Protein AF-A0A9W8YIU4-F1 (afdb_monomer_lite)

Radius of gyration: 22.03 Å; chains: 1; bounding box: 89×29×35 Å

Foldseek 3Di:
DDDDPDPPPPDDPPDDDDDDDDDCLCQDEDDPVSVVVLVVPADPPQQWDDDVPPHPDTDGDPVSVVSVVVVVVSNVVPDPPPPPVPDPDDDDD

Sequence (93 aa):
MTIQAQSNWLSPPGRITTVFHYQKEFSIRANNETSALWDSMFPRGRGFIRDPDLSPEPTCVAVYHQLHCLDAIRTGTFSPSERITSLPDEPPY

Organism: NCBI:txid1191159

Secondary structure (DSSP, 8-state):
--------TTS------------GGGTSPP-HHHHHHHHHHSPTTTTEEEETTTEEEEEE-HHHHHHHHHHHHHHHHHS--TTSTTSPPPPP-

pLDDT: mean 81.25, std 15.65, range [35.47, 94.38]

Structure (mmCIF, N/CA/C/O backbone):
data_AF-A0A9W8YIU4-F1
#
_entry.id   AF-A0A9W8YIU4-F1
#
loop_
_atom_site.group_PDB
_atom_site.id
_atom_site.type_symbol
_atom_site.label_atom_id
_atom_site.label_alt_id
_atom_site.label_comp_id
_atom_site.label_asym_id
_atom_site.label_entity_id
_atom_site.label_seq_id
_atom_site.pdbx_PDB_ins_code
_atom_site.Cartn_x
_atom_site.Cartn_y
_atom_site.Cartn_z
_atom_site.occupancy
_atom_site.B_iso_or_equiv
_atom_site.auth_seq_id
_atom_site.auth_comp_id
_atom_site.auth_asym_id
_atom_site.auth_atom_id
_atom_site.pdbx_PDB_model_num
ATOM 1 N N . MET A 1 1 ? -37.771 -10.968 -13.795 1.00 35.47 1 MET A N 1
ATOM 2 C CA . MET A 1 1 ? -37.353 -10.083 -12.687 1.00 35.47 1 MET A CA 1
ATOM 3 C C . MET A 1 1 ? -36.163 -10.745 -12.019 1.00 35.47 1 MET A C 1
ATOM 5 O O . MET A 1 1 ? -36.338 -11.800 -11.427 1.00 35.47 1 MET A O 1
ATOM 9 N N . THR A 1 2 ? -34.957 -10.217 -12.213 1.00 38.19 2 THR A N 1
ATOM 10 C CA . THR A 1 2 ? -33.729 -10.813 -11.668 1.00 38.19 2 THR A CA 1
ATOM 11 C C . THR A 1 2 ? -33.399 -10.099 -10.365 1.00 38.19 2 THR A C 1
ATOM 13 O O . THR A 1 2 ? -33.133 -8.901 -10.376 1.00 38.19 2 THR A O 1
ATOM 16 N N . ILE A 1 3 ? -33.477 -10.813 -9.244 1.00 44.81 3 ILE A N 1
ATOM 17 C CA . ILE A 1 3 ? -33.113 -10.286 -7.927 1.00 44.81 3 ILE A CA 1
ATOM 18 C C . ILE A 1 3 ? -31.586 -10.208 -7.881 1.00 44.81 3 ILE A C 1
ATOM 20 O O . ILE A 1 3 ? -30.914 -11.238 -7.920 1.00 44.81 3 ILE A O 1
ATOM 24 N N . GLN A 1 4 ? -31.029 -8.997 -7.829 1.00 48.75 4 GLN A N 1
ATOM 25 C CA . GLN A 1 4 ? -29.626 -8.829 -7.464 1.00 48.75 4 GLN A CA 1
ATOM 26 C C . GLN A 1 4 ? -29.481 -9.153 -5.978 1.00 48.75 4 GLN A C 1
ATOM 28 O O . GLN A 1 4 ? -30.053 -8.475 -5.126 1.00 48.75 4 GLN A O 1
ATOM 33 N N . ALA A 1 5 ? -28.739 -10.218 -5.677 1.00 51.78 5 ALA A N 1
ATOM 34 C CA . ALA A 1 5 ? -28.332 -10.527 -4.320 1.00 51.78 5 ALA A CA 1
ATOM 35 C C . ALA A 1 5 ? -27.458 -9.375 -3.808 1.00 51.78 5 ALA A C 1
ATOM 37 O O . ALA A 1 5 ? -26.390 -9.108 -4.358 1.00 51.78 5 ALA A O 1
ATOM 38 N N . GLN A 1 6 ? -27.923 -8.682 -2.770 1.00 54.03 6 GLN A N 1
ATOM 39 C CA . GLN A 1 6 ? -27.079 -7.778 -2.001 1.00 54.03 6 GLN A CA 1
ATOM 40 C C . GLN A 1 6 ? -25.916 -8.599 -1.439 1.00 54.03 6 GLN A C 1
ATOM 42 O O . GLN A 1 6 ? -26.117 -9.506 -0.632 1.00 54.03 6 GLN A O 1
ATOM 47 N N . SER A 1 7 ? -24.699 -8.318 -1.897 1.00 56.25 7 SER A N 1
ATOM 48 C CA . SER A 1 7 ? -23.494 -8.946 -1.373 1.00 56.25 7 SER A CA 1
ATOM 49 C C . SER A 1 7 ? -23.281 -8.472 0.063 1.00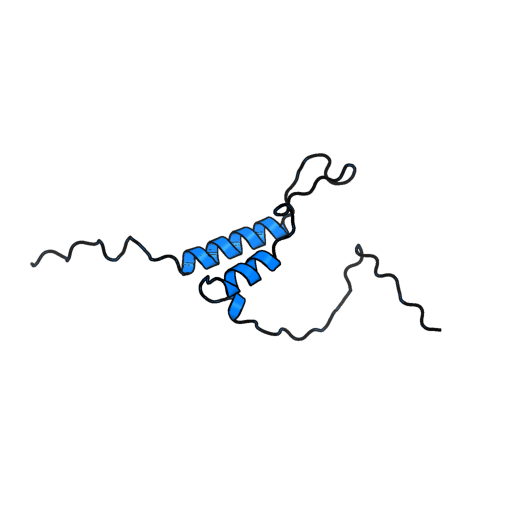 56.25 7 SER A C 1
ATOM 51 O O . SER A 1 7 ? -22.836 -7.350 0.301 1.00 56.25 7 SER A O 1
ATOM 53 N N . ASN A 1 8 ? -23.622 -9.323 1.026 1.00 64.88 8 ASN A N 1
ATOM 54 C CA . ASN A 1 8 ? -23.193 -9.164 2.407 1.00 64.88 8 ASN A CA 1
ATOM 55 C C . ASN A 1 8 ? -21.656 -9.229 2.444 1.00 64.88 8 ASN A C 1
ATOM 57 O O . ASN A 1 8 ? -21.090 -10.308 2.276 1.00 64.88 8 ASN A O 1
ATOM 61 N N . TRP A 1 9 ? -20.997 -8.091 2.676 1.00 61.12 9 TRP A N 1
ATOM 62 C CA . TRP A 1 9 ? -19.535 -7.956 2.769 1.00 61.12 9 TRP A CA 1
ATOM 63 C C . TRP A 1 9 ? -18.873 -8.913 3.774 1.00 61.12 9 TRP A C 1
ATOM 65 O O . TRP A 1 9 ? -17.679 -9.175 3.666 1.00 61.12 9 TRP A O 1
ATOM 75 N N . LEU A 1 10 ? -19.632 -9.443 4.739 1.00 65.06 10 LEU A N 1
ATOM 76 C CA . LEU A 1 10 ? -19.137 -10.375 5.756 1.00 65.06 10 LEU A CA 1
ATOM 77 C C . LEU A 1 10 ? -19.051 -11.824 5.264 1.00 65.06 10 LEU A C 1
ATOM 79 O O . LEU A 1 10 ? -18.456 -12.664 5.935 1.00 65.06 10 LEU A O 1
ATOM 83 N N . SER A 1 11 ? -19.659 -12.146 4.123 1.00 74.38 11 SER A N 1
ATOM 84 C CA . SER A 1 11 ? -19.565 -13.484 3.545 1.00 74.38 11 SER A CA 1
ATOM 85 C C . SER A 1 11 ? -18.427 -13.506 2.527 1.00 74.38 11 SER A C 1
ATOM 87 O O . SER A 1 11 ? -18.465 -12.714 1.581 1.00 74.38 11 SER A O 1
ATOM 89 N N . PRO A 1 12 ? -17.418 -14.390 2.671 1.00 75.25 12 PRO A N 1
ATOM 90 C CA . PRO A 1 12 ? -16.423 -14.546 1.624 1.00 75.25 12 PRO A CA 1
ATOM 91 C C . PRO A 1 12 ? -17.158 -14.901 0.327 1.00 75.25 12 PRO A C 1
ATOM 93 O O . PRO A 1 12 ? -18.111 -15.684 0.365 1.00 75.25 12 PRO A O 1
ATOM 96 N N . PRO A 1 13 ? -16.737 -14.366 -0.827 1.00 76.44 13 PRO A N 1
ATOM 97 C CA . PRO A 1 13 ? -17.487 -14.482 -2.078 1.00 76.44 13 PRO A CA 1
ATOM 98 C C . PRO A 1 13 ? -17.520 -15.908 -2.667 1.00 76.44 13 PRO A C 1
ATOM 100 O O . PRO A 1 13 ? -17.894 -16.107 -3.821 1.00 76.44 13 PRO A O 1
ATOM 103 N N . GLY A 1 14 ? -17.124 -16.919 -1.892 1.00 83.38 14 GLY A N 1
ATOM 104 C CA . GLY A 1 14 ? -16.954 -18.288 -2.345 1.00 83.38 14 GLY A CA 1
ATOM 105 C C . GLY A 1 14 ? -15.774 -18.416 -3.307 1.00 83.38 14 GLY A C 1
ATOM 106 O O . GLY A 1 14 ? -14.795 -17.672 -3.241 1.00 83.38 14 GLY A O 1
ATOM 107 N N . ARG A 1 15 ? -15.848 -19.400 -4.204 1.00 87.69 15 ARG A N 1
ATOM 108 C CA . ARG A 1 15 ? -14.824 -19.616 -5.229 1.00 87.69 15 ARG A CA 1
ATOM 109 C C . ARG A 1 15 ? -15.051 -18.650 -6.391 1.00 87.69 15 ARG A C 1
ATOM 111 O O . ARG A 1 15 ? -15.953 -1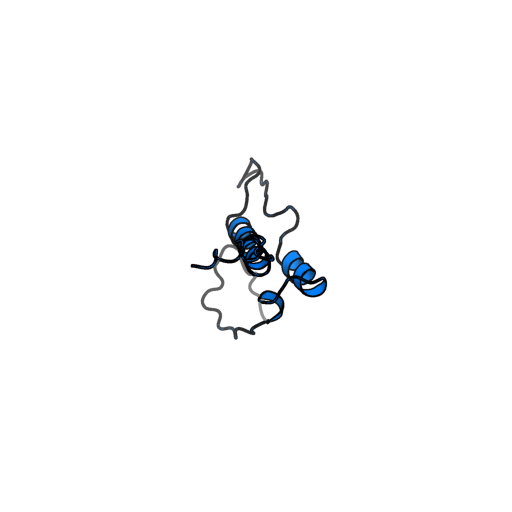8.866 -7.194 1.00 87.69 15 ARG A O 1
ATOM 118 N N . ILE A 1 16 ? -14.193 -17.641 -6.510 1.00 86.19 16 ILE A N 1
ATOM 119 C CA . ILE A 1 16 ? -14.102 -16.789 -7.700 1.00 86.19 16 ILE A CA 1
ATOM 120 C C . ILE A 1 16 ? -12.975 -17.321 -8.592 1.00 86.19 16 ILE A C 1
ATOM 122 O O . ILE A 1 16 ? -11.839 -17.462 -8.140 1.00 86.19 16 ILE A O 1
ATOM 126 N N . THR A 1 17 ? -13.272 -17.589 -9.864 1.00 91.00 17 THR A N 1
ATOM 127 C CA . THR A 1 17 ? -12.248 -17.816 -10.893 1.00 91.00 17 THR A CA 1
ATOM 128 C C . THR A 1 17 ? -11.989 -16.502 -11.615 1.00 91.00 17 THR A C 1
ATOM 130 O O . THR A 1 17 ? -12.903 -15.926 -12.198 1.00 91.00 17 THR A O 1
ATOM 133 N N . THR A 1 18 ? -10.747 -16.027 -11.576 1.00 89.44 18 THR A N 1
ATOM 134 C CA . THR A 1 18 ? -10.313 -14.820 -12.284 1.00 89.44 18 THR A CA 1
ATOM 135 C C . THR A 1 18 ? -8.952 -15.054 -12.931 1.00 89.44 18 THR A C 1
ATOM 137 O O . THR A 1 18 ? -8.181 -15.900 -12.473 1.00 89.44 18 THR A O 1
ATOM 140 N N . VAL A 1 19 ? -8.663 -14.323 -14.005 1.00 94.00 19 VAL A N 1
ATOM 141 C CA . VAL A 1 19 ? -7.356 -14.350 -14.667 1.00 94.00 19 VAL A CA 1
ATOM 142 C C . VAL A 1 19 ? -6.455 -13.323 -13.990 1.00 94.00 19 VAL A C 1
ATOM 144 O O . VAL A 1 19 ? -6.822 -12.159 -13.843 1.00 94.00 19 VAL A O 1
ATOM 147 N N . PHE A 1 20 ? -5.262 -13.748 -13.573 1.00 91.38 20 PHE A N 1
ATOM 148 C CA . PHE A 1 20 ? -4.247 -12.819 -13.090 1.00 91.38 20 PHE A CA 1
ATOM 149 C C . PHE A 1 20 ? -3.624 -12.077 -14.276 1.00 91.38 20 PHE A C 1
ATOM 151 O O . PHE A 1 20 ? -2.971 -12.682 -15.126 1.00 91.38 20 PHE A O 1
ATOM 158 N N . HIS A 1 21 ? -3.814 -10.761 -14.316 1.00 93.25 21 HIS A N 1
ATOM 159 C CA . HIS A 1 21 ? -3.160 -9.886 -15.281 1.00 93.25 21 HIS A CA 1
ATOM 160 C C . HIS A 1 21 ? -1.951 -9.237 -14.616 1.00 93.25 21 HIS A C 1
ATOM 162 O O . HIS A 1 21 ? -2.094 -8.375 -13.753 1.00 93.25 21 HIS A O 1
ATOM 168 N N . TYR A 1 22 ? -0.755 -9.667 -15.010 1.00 93.12 22 TYR A N 1
ATOM 169 C CA . TYR A 1 22 ? 0.477 -9.083 -14.499 1.00 93.12 22 TYR A CA 1
ATOM 170 C C . TYR A 1 22 ? 0.621 -7.624 -14.952 1.00 93.12 22 TYR A C 1
ATOM 172 O O . TYR A 1 22 ? 0.553 -7.325 -16.144 1.00 93.12 22 TYR A O 1
ATOM 180 N N . GLN A 1 23 ? 0.860 -6.736 -13.990 1.00 93.31 23 GLN A N 1
ATOM 181 C CA . GLN A 1 23 ? 1.106 -5.313 -14.205 1.00 93.31 23 GLN A CA 1
ATOM 182 C C . GLN A 1 23 ? 2.547 -5.001 -13.802 1.00 93.31 23 GLN A C 1
ATOM 184 O O . GLN A 1 23 ? 2.881 -4.920 -12.616 1.00 93.31 23 GLN A O 1
ATOM 189 N N . LYS A 1 24 ? 3.425 -4.874 -14.802 1.00 92.50 24 LYS A N 1
ATOM 190 C CA . LYS A 1 24 ? 4.875 -4.708 -14.600 1.00 92.50 24 LYS A CA 1
ATOM 191 C C . LYS A 1 24 ? 5.216 -3.467 -13.777 1.00 92.50 24 LYS A C 1
ATOM 193 O O . LYS A 1 24 ? 6.220 -3.459 -13.068 1.00 92.50 24 LYS A O 1
ATOM 198 N N . GLU A 1 25 ? 4.375 -2.444 -13.839 1.00 93.12 25 GLU A N 1
ATOM 199 C CA . GLU A 1 25 ? 4.537 -1.148 -13.191 1.00 93.12 25 GLU A CA 1
ATOM 200 C C . GLU A 1 25 ? 4.670 -1.282 -11.664 1.00 93.12 25 GLU A C 1
ATOM 202 O O . GLU A 1 25 ? 5.396 -0.511 -11.038 1.00 93.12 25 GLU A O 1
ATOM 207 N N . PHE A 1 26 ? 4.073 -2.320 -11.067 1.00 91.69 26 PHE A N 1
ATOM 208 C CA . PHE A 1 26 ? 4.203 -2.606 -9.634 1.00 91.69 26 PHE A CA 1
ATOM 209 C C . PHE A 1 26 ? 5.533 -3.266 -9.243 1.00 91.69 26 PHE A C 1
ATOM 211 O O . PHE A 1 26 ? 5.857 -3.322 -8.060 1.00 91.69 26 PHE A O 1
ATOM 218 N N . SER A 1 27 ? 6.319 -3.742 -10.211 1.00 89.56 27 SER A N 1
ATOM 219 C CA . SER A 1 27 ? 7.565 -4.495 -9.977 1.00 89.56 27 SER A CA 1
ATOM 220 C C . SER A 1 27 ? 8.844 -3.752 -10.365 1.00 89.56 27 SER A C 1
ATOM 222 O O . SER A 1 27 ? 9.943 -4.229 -10.087 1.00 89.56 27 SER A O 1
ATOM 224 N N . ILE A 1 28 ? 8.721 -2.592 -11.007 1.00 89.62 28 ILE A N 1
ATOM 225 C CA . ILE A 1 28 ? 9.866 -1.794 -11.449 1.00 89.62 28 ILE A CA 1
ATOM 226 C C . ILE A 1 28 ? 10.191 -0.670 -10.456 1.00 89.62 28 ILE A C 1
ATOM 228 O O . ILE A 1 28 ? 9.450 -0.389 -9.509 1.00 89.62 28 ILE A O 1
ATOM 232 N N . ARG A 1 29 ? 11.331 -0.015 -10.697 1.00 89.69 29 ARG A N 1
ATOM 233 C CA . ARG A 1 29 ? 11.825 1.127 -9.921 1.00 89.69 29 ARG A CA 1
ATOM 234 C C . ARG A 1 29 ? 10.753 2.211 -9.755 1.00 89.69 29 ARG A C 1
ATOM 236 O O . ARG A 1 29 ? 9.985 2.496 -10.675 1.00 89.69 29 ARG A O 1
ATOM 243 N N . ALA A 1 30 ? 10.759 2.848 -8.586 1.00 88.06 30 ALA A N 1
ATOM 244 C CA . ALA A 1 30 ? 9.937 4.018 -8.311 1.00 88.06 30 ALA A CA 1
ATOM 245 C C . ALA A 1 30 ? 10.236 5.159 -9.301 1.00 88.06 30 ALA A C 1
ATOM 247 O O . ALA A 1 30 ? 11.384 5.568 -9.480 1.00 88.06 30 ALA A O 1
ATOM 248 N N . ASN A 1 31 ? 9.186 5.661 -9.938 1.00 90.50 31 ASN A N 1
ATOM 249 C CA . ASN A 1 31 ? 9.146 6.892 -10.718 1.00 90.50 31 ASN A CA 1
ATOM 250 C C . ASN A 1 31 ? 7.781 7.561 -10.467 1.00 90.50 31 ASN A C 1
ATOM 252 O O . ASN A 1 31 ? 6.968 7.023 -9.721 1.00 90.50 31 ASN A O 1
ATOM 256 N N . ASN A 1 32 ? 7.505 8.715 -11.078 1.00 93.81 32 ASN A N 1
ATOM 257 C CA . ASN A 1 32 ? 6.251 9.439 -10.827 1.00 93.81 32 ASN A CA 1
ATOM 258 C C . ASN A 1 32 ? 4.995 8.583 -11.073 1.00 93.81 32 ASN A C 1
ATOM 260 O O . ASN A 1 32 ? 4.046 8.651 -10.298 1.00 93.81 32 ASN A O 1
ATOM 264 N N . GLU A 1 33 ? 4.997 7.763 -12.124 1.00 94.31 33 GLU A N 1
ATOM 265 C CA . GLU A 1 33 ? 3.869 6.904 -12.486 1.00 94.31 33 GLU A CA 1
ATOM 266 C C . GLU A 1 33 ? 3.733 5.717 -11.528 1.00 94.31 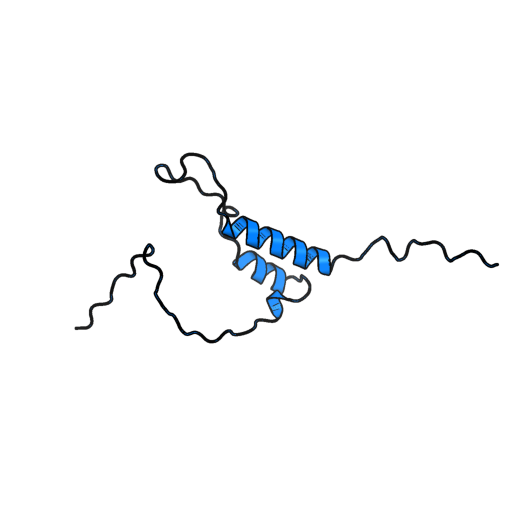33 GLU A C 1
ATOM 268 O O . GLU A 1 33 ? 2.658 5.473 -10.983 1.00 94.31 33 GLU A O 1
ATOM 273 N N . THR A 1 34 ? 4.824 4.998 -11.257 1.00 94.19 34 THR A N 1
ATOM 274 C CA . THR A 1 34 ? 4.772 3.817 -10.386 1.00 94.19 34 THR A CA 1
ATOM 275 C C . THR A 1 34 ? 4.545 4.191 -8.930 1.00 94.19 34 THR A C 1
ATOM 277 O O . THR A 1 34 ? 3.836 3.473 -8.234 1.00 94.19 34 THR A O 1
ATOM 280 N N . SER A 1 35 ? 5.059 5.331 -8.465 1.00 93.00 35 SER A N 1
ATOM 281 C CA . SER A 1 35 ? 4.732 5.859 -7.139 1.00 93.00 35 SER A CA 1
ATOM 282 C C . SER A 1 35 ? 3.245 6.191 -7.023 1.00 93.00 35 SER A C 1
ATOM 284 O O . SER A 1 35 ? 2.626 5.786 -6.048 1.00 93.00 35 SER A O 1
ATOM 286 N N . ALA A 1 36 ? 2.639 6.811 -8.043 1.00 94.31 36 ALA A N 1
ATOM 287 C CA . ALA A 1 36 ? 1.201 7.082 -8.041 1.00 94.31 36 ALA A CA 1
ATOM 288 C C . ALA A 1 36 ? 0.356 5.792 -8.042 1.00 94.31 36 ALA A C 1
ATOM 290 O O . ALA A 1 36 ? -0.665 5.718 -7.357 1.00 94.31 36 ALA A O 1
ATOM 291 N N . LEU A 1 37 ? 0.788 4.757 -8.772 1.00 94.38 37 LEU A N 1
ATOM 292 C CA . LEU A 1 37 ? 0.142 3.440 -8.744 1.00 94.38 37 LEU A CA 1
ATOM 293 C C . LEU A 1 37 ? 0.237 2.791 -7.358 1.00 94.38 37 LEU A C 1
ATOM 295 O O . LEU A 1 37 ? -0.765 2.279 -6.860 1.00 94.38 37 LEU A O 1
ATOM 299 N N . TRP A 1 38 ? 1.401 2.853 -6.710 1.00 93.56 38 TRP A N 1
ATOM 300 C CA . TRP A 1 38 ? 1.575 2.363 -5.342 1.00 93.56 38 TRP A CA 1
ATOM 301 C C . TRP A 1 38 ? 0.729 3.147 -4.335 1.00 93.56 38 TRP A C 1
ATOM 303 O O . TRP A 1 38 ? 0.005 2.531 -3.553 1.00 93.56 38 TRP A O 1
ATOM 313 N N . ASP A 1 39 ? 0.720 4.479 -4.419 1.00 91.94 39 ASP A N 1
ATOM 314 C CA . ASP A 1 39 ? -0.112 5.355 -3.586 1.00 91.94 39 ASP A CA 1
ATOM 315 C C . ASP A 1 39 ? -1.605 5.036 -3.727 1.00 91.94 39 ASP A C 1
ATOM 317 O O . ASP A 1 39 ? -2.342 5.067 -2.740 1.00 91.94 39 ASP A O 1
ATOM 321 N N . SER A 1 40 ? -2.054 4.660 -4.931 1.00 92.75 40 SER A N 1
ATOM 322 C CA . SER A 1 40 ? -3.455 4.303 -5.183 1.00 92.75 40 SER A CA 1
ATOM 323 C C . SER A 1 40 ? -3.926 3.046 -4.438 1.00 92.75 40 SER A C 1
ATOM 325 O O . SER A 1 40 ? -5.128 2.886 -4.220 1.00 92.75 40 SER A O 1
ATOM 327 N N . MET A 1 41 ? -3.003 2.171 -4.017 1.00 90.81 41 MET A N 1
ATOM 328 C CA . MET A 1 41 ? -3.330 0.977 -3.229 1.00 90.81 41 MET A CA 1
ATOM 329 C C . MET A 1 41 ? -3.531 1.291 -1.741 1.00 90.81 41 MET A C 1
ATOM 331 O O . MET A 1 41 ? -4.171 0.515 -1.028 1.00 90.81 41 MET A O 1
ATOM 335 N N . PHE A 1 42 ? -2.984 2.405 -1.249 1.00 90.75 42 PHE A N 1
ATOM 336 C CA . PHE A 1 42 ? -3.067 2.747 0.164 1.00 90.75 42 PHE A CA 1
ATOM 337 C C . PHE A 1 42 ? -4.405 3.427 0.492 1.00 90.75 42 PHE A C 1
ATOM 339 O O . PHE A 1 42 ? -4.787 4.415 -0.140 1.00 90.75 42 PHE A O 1
ATOM 346 N N . PRO A 1 43 ? -5.130 2.956 1.523 1.00 86.50 43 PRO A N 1
ATOM 347 C CA . PRO A 1 43 ? -6.353 3.610 1.955 1.00 86.50 43 PRO A CA 1
ATOM 348 C C . PRO A 1 43 ? -6.054 4.988 2.556 1.00 86.50 43 PRO A C 1
ATOM 350 O O . PRO A 1 43 ? -5.017 5.221 3.191 1.00 86.50 43 PRO A O 1
ATOM 353 N N . ARG A 1 44 ? -7.024 5.901 2.430 1.00 85.00 44 ARG A N 1
ATOM 354 C CA . ARG A 1 44 ? -6.992 7.190 3.134 1.00 85.00 44 ARG A CA 1
ATOM 355 C C . ARG A 1 44 ? -6.848 6.947 4.639 1.00 85.00 44 ARG A C 1
ATOM 357 O O . ARG A 1 44 ? -7.486 6.055 5.185 1.00 85.00 44 ARG A O 1
ATOM 364 N N . GLY A 1 45 ? -6.003 7.734 5.301 1.00 84.75 45 GLY A N 1
ATOM 365 C CA . GLY A 1 45 ? -5.721 7.557 6.731 1.00 84.75 45 GLY A CA 1
ATOM 366 C C . GLY A 1 45 ? -4.667 6.493 7.047 1.00 84.75 45 GLY A C 1
ATOM 367 O O . GLY A 1 45 ? -4.474 6.172 8.216 1.00 84.75 45 GLY A O 1
ATOM 368 N N . ARG A 1 46 ? -3.952 5.971 6.035 1.00 85.31 46 ARG A N 1
ATOM 369 C CA . ARG A 1 46 ? -2.795 5.076 6.228 1.00 85.31 46 ARG A CA 1
ATOM 370 C C . ARG A 1 46 ? -3.136 3.811 7.028 1.00 85.31 46 ARG A C 1
ATOM 372 O O . ARG A 1 46 ? -2.360 3.363 7.861 1.00 85.31 46 ARG A O 1
ATOM 379 N N . GLY A 1 47 ? -4.327 3.263 6.791 1.00 89.88 47 GLY A N 1
ATOM 380 C CA . GLY A 1 47 ? -4.772 2.003 7.388 1.00 89.88 47 GLY A CA 1
ATOM 381 C C . GLY A 1 47 ? -5.151 2.071 8.864 1.00 89.88 47 GLY A C 1
ATOM 382 O O . GLY A 1 47 ? -5.470 1.028 9.429 1.00 89.88 47 GLY A O 1
ATOM 383 N N . PHE A 1 48 ? -5.148 3.254 9.482 1.00 91.19 48 PHE A N 1
ATOM 384 C CA . PHE A 1 48 ? -5.667 3.429 10.833 1.00 91.19 48 PHE A CA 1
ATOM 385 C C . PHE A 1 48 ? -7.178 3.631 10.797 1.00 91.19 48 PHE A C 1
ATOM 387 O O . PHE A 1 48 ? -7.682 4.493 10.075 1.00 91.19 48 PHE A O 1
ATOM 394 N N . ILE A 1 49 ? -7.891 2.841 11.592 1.00 89.94 49 ILE A N 1
ATOM 395 C CA . ILE A 1 49 ? -9.339 2.922 11.752 1.00 89.94 49 ILE A CA 1
ATOM 396 C C . ILE A 1 49 ? -9.683 3.220 13.206 1.00 89.94 49 ILE A C 1
ATOM 398 O O . ILE A 1 49 ? -8.965 2.828 14.126 1.00 89.94 49 ILE A O 1
ATOM 402 N N . ARG A 1 50 ? -10.802 3.912 13.40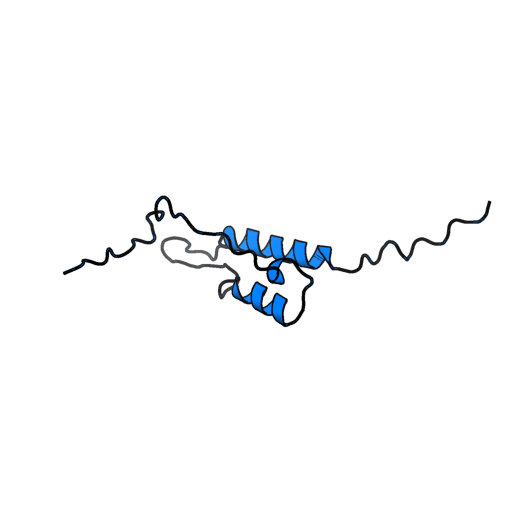0 1.00 91.44 50 ARG A N 1
ATOM 403 C CA . ARG A 1 50 ? -11.455 4.069 14.694 1.00 91.44 50 ARG A CA 1
ATOM 404 C C . ARG A 1 50 ? -12.932 3.807 14.480 1.00 91.44 50 ARG A C 1
ATOM 406 O O . ARG A 1 50 ? -13.567 4.514 13.700 1.00 91.44 50 ARG A O 1
ATOM 413 N N . ASP A 1 51 ? -13.443 2.802 15.161 1.00 87.94 51 ASP A N 1
ATOM 414 C CA . ASP A 1 51 ? -14.843 2.414 15.110 1.00 87.94 51 ASP A CA 1
ATOM 415 C C . ASP A 1 51 ? -15.346 2.251 16.550 1.00 87.94 51 ASP A C 1
ATOM 417 O O . ASP A 1 51 ? -14.725 1.504 17.302 1.00 87.94 51 ASP A O 1
ATOM 421 N N . PRO A 1 52 ? -16.411 2.947 16.979 1.00 92.62 52 PRO A N 1
ATOM 422 C CA . PRO A 1 52 ? -16.854 2.916 18.373 1.00 92.62 52 PRO A CA 1
ATOM 423 C C . PRO A 1 52 ? -17.156 1.517 18.922 1.00 92.62 52 PRO A C 1
ATOM 425 O O . PRO A 1 52 ? -16.988 1.307 20.122 1.00 92.62 52 PRO A O 1
ATOM 428 N N . ASP A 1 53 ? -17.561 0.580 18.062 1.00 93.31 53 ASP A N 1
ATOM 429 C CA . ASP A 1 53 ? -17.998 -0.756 18.463 1.00 93.31 53 ASP A CA 1
ATOM 430 C C . ASP A 1 53 ? -16.900 -1.809 18.237 1.00 93.31 53 ASP A C 1
ATOM 432 O O . ASP A 1 53 ? -16.695 -2.693 19.070 1.00 93.31 53 ASP A O 1
ATOM 436 N N . LEU A 1 54 ? -16.167 -1.713 17.124 1.00 87.12 54 LEU A N 1
ATOM 437 C CA . LEU A 1 54 ? -15.160 -2.693 16.706 1.00 87.12 54 LEU A CA 1
ATOM 438 C C . LEU A 1 54 ? -13.728 -2.322 17.127 1.00 87.12 54 LEU A C 1
ATOM 440 O O . LEU A 1 54 ? -12.916 -3.208 17.392 1.00 87.12 54 LEU A O 1
ATOM 444 N N . SER A 1 55 ? -13.394 -1.029 17.159 1.00 88.62 55 SER A N 1
ATOM 445 C CA . SER A 1 55 ? -12.049 -0.525 17.477 1.00 88.62 55 SER A CA 1
ATOM 446 C C . SER A 1 55 ? -12.121 0.872 18.112 1.00 88.62 55 SER A C 1
ATOM 448 O O . SER A 1 55 ? -11.852 1.870 17.428 1.00 88.62 55 SER A O 1
ATOM 450 N N . PRO A 1 56 ? -12.496 0.970 19.404 1.00 89.75 56 PRO A N 1
ATOM 451 C CA . PRO A 1 56 ? -12.728 2.254 20.075 1.00 89.75 56 PRO A CA 1
ATOM 452 C C . PRO A 1 56 ? -11.484 3.151 20.089 1.00 89.75 56 PRO A C 1
ATOM 454 O O . PRO A 1 56 ? -11.576 4.379 19.957 1.00 89.75 56 PRO A O 1
ATOM 457 N N . GLU A 1 57 ? -10.321 2.504 20.181 1.00 93.44 57 GLU A N 1
ATOM 458 C CA . GLU A 1 57 ? -9.005 3.105 20.022 1.00 93.44 57 GLU A CA 1
ATOM 459 C C . GLU A 1 57 ? -8.526 3.003 18.568 1.00 93.44 57 GLU A C 1
ATOM 461 O O . GLU A 1 57 ? -8.860 2.034 17.878 1.00 93.44 57 GLU A O 1
ATOM 466 N N . PRO A 1 58 ? -7.722 3.966 18.080 1.00 90.75 58 PRO A N 1
ATOM 467 C CA . PRO A 1 58 ? -7.123 3.879 16.757 1.00 90.75 58 PRO A CA 1
ATOM 468 C C . PRO A 1 58 ? -6.265 2.616 16.614 1.00 90.75 58 PRO A C 1
ATOM 470 O O . PRO A 1 58 ? -5.254 2.462 17.300 1.00 90.75 58 PRO A O 1
ATOM 473 N N . THR A 1 59 ? -6.631 1.730 15.691 1.00 91.88 59 THR A N 1
ATOM 474 C CA . THR A 1 59 ? -5.847 0.529 15.370 1.00 91.88 59 THR A CA 1
ATOM 475 C C . THR A 1 59 ? -5.501 0.486 13.892 1.00 91.88 59 THR A C 1
ATOM 477 O O . THR A 1 59 ? -6.184 1.075 13.056 1.00 91.88 59 THR A O 1
ATOM 480 N N . CYS A 1 60 ? -4.401 -0.187 13.562 1.00 90.38 60 CYS A N 1
ATOM 481 C CA . CYS A 1 60 ? -3.950 -0.352 12.187 1.00 90.38 60 CYS A CA 1
ATOM 482 C C . CYS A 1 60 ? -4.454 -1.681 11.615 1.00 90.38 60 CYS A C 1
ATOM 484 O O . CYS A 1 60 ? -4.271 -2.738 12.221 1.00 90.38 60 CYS A O 1
ATOM 486 N N . VAL A 1 61 ? -5.045 -1.641 10.422 1.00 90.31 61 VAL A N 1
ATOM 487 C CA . VAL A 1 61 ? -5.457 -2.842 9.690 1.00 90.31 61 VAL A CA 1
ATOM 488 C C . VAL A 1 61 ? -4.216 -3.648 9.294 1.00 90.31 61 VAL A C 1
ATOM 490 O O . VAL A 1 61 ? -3.313 -3.133 8.638 1.00 90.31 61 VAL A O 1
ATOM 493 N N . ALA A 1 62 ? -4.184 -4.944 9.617 1.00 90.19 62 ALA A N 1
ATOM 494 C CA . ALA A 1 62 ? -3.030 -5.811 9.343 1.00 90.19 62 ALA A CA 1
ATOM 495 C C . ALA A 1 62 ? -2.595 -5.817 7.861 1.00 90.19 62 ALA A C 1
ATOM 497 O O . ALA A 1 62 ? -1.403 -5.835 7.560 1.00 90.19 62 ALA A O 1
ATOM 498 N N . VAL A 1 63 ? -3.554 -5.743 6.933 1.00 89.69 63 VAL A N 1
ATOM 499 C CA . VAL A 1 63 ? -3.287 -5.666 5.486 1.00 89.69 63 VAL A CA 1
ATOM 500 C C . VAL A 1 63 ? -2.520 -4.393 5.114 1.00 89.69 63 VAL A C 1
ATOM 502 O O . VAL A 1 63 ? -1.639 -4.442 4.260 1.00 89.69 63 VAL A O 1
ATOM 505 N N . TYR A 1 64 ? -2.783 -3.264 5.784 1.00 93.38 64 TYR A N 1
ATOM 506 C CA . TYR A 1 64 ? -2.000 -2.047 5.56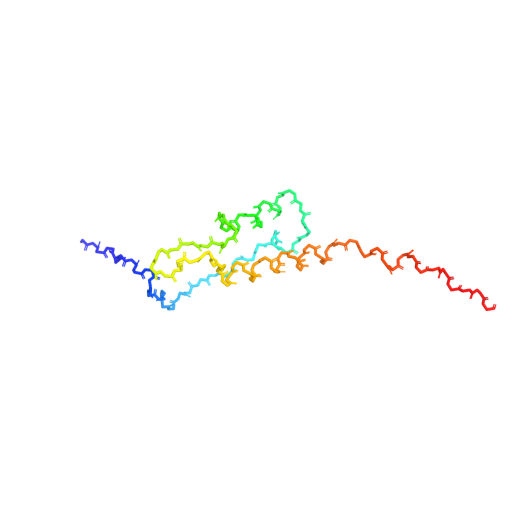4 1.00 93.38 64 TYR A CA 1
ATOM 507 C C . TYR A 1 64 ? -0.538 -2.245 5.977 1.00 93.38 64 TYR A C 1
ATOM 509 O O . TYR A 1 64 ? 0.359 -1.858 5.233 1.00 93.38 64 TYR A O 1
ATOM 517 N N . HIS A 1 65 ? -0.285 -2.877 7.130 1.00 88.81 65 HIS A N 1
ATOM 518 C CA . HIS A 1 65 ? 1.081 -3.147 7.591 1.00 88.81 65 HIS A CA 1
ATOM 519 C C . HIS A 1 65 ? 1.863 -4.002 6.581 1.00 88.81 65 HIS A C 1
ATOM 521 O O . HIS A 1 65 ? 3.004 -3.683 6.255 1.00 88.81 65 HIS A O 1
ATOM 527 N N . GLN A 1 66 ? 1.221 -5.029 6.019 1.00 94.31 66 GLN A N 1
ATOM 528 C CA . GLN A 1 66 ? 1.817 -5.874 4.980 1.00 94.31 66 GLN A CA 1
ATOM 529 C C . GLN A 1 66 ? 2.163 -5.069 3.720 1.00 94.31 66 GLN A C 1
ATOM 531 O O . GLN A 1 66 ? 3.280 -5.170 3.211 1.00 94.31 66 GLN A O 1
ATOM 536 N N . LEU A 1 67 ? 1.234 -4.232 3.246 1.00 93.94 67 LEU A N 1
ATOM 537 C CA . LEU A 1 67 ? 1.438 -3.412 2.052 1.00 93.94 67 LEU A CA 1
ATOM 538 C C . LEU A 1 67 ? 2.546 -2.364 2.247 1.00 93.94 67 LEU A C 1
ATOM 540 O O . LEU A 1 67 ? 3.381 -2.176 1.365 1.00 93.94 67 LEU A O 1
ATOM 544 N N . HIS A 1 68 ? 2.591 -1.722 3.416 1.00 91.94 68 HIS A N 1
ATOM 545 C CA . HIS A 1 68 ? 3.637 -0.764 3.776 1.00 91.94 68 HIS A CA 1
ATOM 546 C C . HIS A 1 68 ? 5.032 -1.403 3.757 1.00 91.94 68 HIS A C 1
ATOM 548 O O . HIS A 1 68 ? 5.963 -0.854 3.167 1.00 91.94 68 HIS A O 1
ATOM 554 N N . CYS A 1 69 ? 5.177 -2.582 4.368 1.00 93.56 69 CYS A N 1
ATOM 555 C CA . CYS A 1 69 ? 6.445 -3.304 4.359 1.00 93.56 69 CYS A CA 1
ATOM 556 C C . CYS A 1 69 ? 6.852 -3.730 2.943 1.00 93.56 69 CYS A C 1
ATOM 558 O O . CYS A 1 69 ? 8.034 -3.672 2.605 1.00 93.56 69 CYS A O 1
ATOM 560 N N . LEU A 1 70 ? 5.893 -4.117 2.100 1.00 93.56 70 LEU A N 1
ATOM 561 C CA . LEU A 1 70 ? 6.181 -4.482 0.717 1.00 93.56 70 LEU A CA 1
ATOM 562 C C . LEU A 1 70 ? 6.730 -3.293 -0.092 1.00 93.56 70 LEU A C 1
ATOM 564 O O . LEU A 1 70 ? 7.709 -3.458 -0.821 1.00 93.56 70 LEU A O 1
ATOM 568 N N . ASP A 1 71 ? 6.166 -2.093 0.071 1.00 92.00 71 ASP A N 1
ATOM 569 C CA . ASP A 1 71 ? 6.692 -0.887 -0.588 1.00 92.00 71 ASP A CA 1
ATOM 570 C C . ASP A 1 71 ? 8.091 -0.506 -0.068 1.00 92.00 71 ASP A C 1
ATOM 572 O O . ASP A 1 71 ? 8.977 -0.132 -0.843 1.00 92.00 71 ASP A O 1
ATOM 576 N N . ALA A 1 72 ? 8.346 -0.685 1.233 1.00 90.50 72 ALA A N 1
ATOM 577 C CA . ALA A 1 72 ? 9.675 -0.482 1.812 1.00 90.50 72 ALA A CA 1
ATOM 578 C C . ALA A 1 72 ? 10.726 -1.433 1.204 1.00 90.50 72 ALA A C 1
ATOM 580 O O . ALA A 1 72 ? 11.843 -1.018 0.893 1.00 90.50 72 ALA A O 1
ATOM 581 N N . ILE A 1 73 ? 10.368 -2.699 0.968 1.00 91.38 73 ILE A N 1
ATOM 582 C CA . ILE A 1 73 ? 11.252 -3.668 0.299 1.00 91.38 73 ILE A CA 1
ATOM 583 C C . ILE A 1 73 ? 11.495 -3.262 -1.156 1.00 91.38 73 ILE A C 1
ATOM 585 O O . ILE A 1 73 ? 12.641 -3.270 -1.619 1.00 91.38 73 ILE A O 1
ATOM 589 N N . ARG A 1 74 ? 10.435 -2.884 -1.881 1.00 90.94 74 ARG A N 1
ATOM 590 C CA . ARG A 1 74 ? 10.543 -2.426 -3.271 1.00 90.94 74 ARG A CA 1
ATOM 591 C C . ARG A 1 74 ? 11.506 -1.250 -3.378 1.00 90.94 74 ARG A C 1
ATOM 593 O O . ARG A 1 74 ? 12.434 -1.295 -4.180 1.00 90.94 74 ARG A O 1
ATOM 600 N N . THR A 1 75 ? 11.303 -0.212 -2.572 1.00 88.44 75 THR A N 1
ATOM 601 C CA . THR A 1 75 ? 12.160 0.980 -2.583 1.00 88.44 75 THR A CA 1
ATOM 602 C C . THR A 1 75 ? 13.600 0.627 -2.212 1.00 88.44 75 THR A C 1
ATOM 604 O O . THR A 1 75 ? 14.513 0.992 -2.952 1.00 88.44 75 THR A O 1
ATOM 607 N N . GLY A 1 76 ? 13.804 -0.184 -1.169 1.00 88.31 76 GLY A N 1
ATOM 608 C CA . GLY A 1 76 ? 15.124 -0.665 -0.752 1.00 88.31 76 GLY A CA 1
ATOM 609 C C . GLY A 1 76 ? 15.877 -1.469 -1.816 1.00 88.31 76 GLY A C 1
ATOM 610 O O . GLY A 1 76 ? 17.086 -1.313 -1.947 1.00 88.31 76 GLY A O 1
ATOM 611 N N . THR A 1 77 ? 15.176 -2.264 -2.630 1.00 86.94 77 THR A N 1
ATOM 612 C CA . THR A 1 77 ? 15.782 -3.047 -3.728 1.00 86.94 77 THR A CA 1
ATOM 613 C C . THR A 1 77 ? 16.432 -2.157 -4.790 1.00 86.94 77 THR A C 1
ATOM 615 O O . THR A 1 77 ? 17.411 -2.543 -5.426 1.00 86.94 77 THR A O 1
ATOM 618 N N . PHE A 1 78 ? 15.888 -0.958 -4.998 1.00 84.06 78 PHE A N 1
ATOM 619 C CA . PHE A 1 78 ? 16.369 -0.019 -6.009 1.00 84.06 78 PHE A CA 1
ATOM 620 C C . PHE A 1 78 ? 17.239 1.103 -5.437 1.00 84.06 78 PHE A C 1
ATOM 622 O O . PHE A 1 78 ? 17.807 1.877 -6.220 1.00 84.06 78 PHE A O 1
ATOM 629 N N . SER A 1 79 ? 17.352 1.203 -4.113 1.00 80.75 79 SER A N 1
ATOM 630 C CA . SER A 1 79 ? 18.255 2.140 -3.453 1.00 80.75 79 SER A CA 1
ATOM 631 C C . SER A 1 79 ? 19.701 1.837 -3.852 1.00 80.75 79 SER A C 1
ATOM 633 O O . SER A 1 79 ? 20.119 0.679 -3.787 1.00 80.75 79 SER A O 1
ATOM 635 N N . PRO A 1 80 ? 20.488 2.843 -4.270 1.00 72.69 80 PRO A N 1
ATOM 636 C CA . PRO A 1 80 ? 21.918 2.659 -4.463 1.00 72.69 80 PRO A CA 1
ATOM 637 C C . PRO A 1 80 ? 22.543 2.115 -3.176 1.00 72.69 80 PRO A C 1
ATOM 639 O O . PRO A 1 80 ? 22.379 2.693 -2.102 1.00 72.69 80 PRO A O 1
ATOM 642 N N . SER A 1 81 ? 23.257 0.996 -3.261 1.00 66.06 81 SER A N 1
ATOM 643 C CA . SER A 1 81 ? 24.059 0.512 -2.144 1.00 66.06 81 SER A CA 1
ATOM 644 C C . SER A 1 81 ? 25.254 1.452 -1.964 1.00 66.06 81 SER A C 1
ATOM 646 O O . SER A 1 81 ? 26.275 1.278 -2.626 1.00 66.06 81 SER A O 1
ATOM 648 N N . GLU A 1 82 ? 25.171 2.431 -1.064 1.00 57.25 82 GLU A N 1
ATOM 649 C CA . GLU A 1 82 ? 26.271 3.368 -0.741 1.00 57.25 82 GLU A CA 1
ATOM 650 C C . GLU A 1 82 ? 27.516 2.700 -0.103 1.00 57.25 82 GLU A C 1
ATOM 652 O O . GLU A 1 82 ? 28.383 3.374 0.446 1.00 57.25 82 GLU A O 1
ATOM 657 N N . ARG A 1 83 ? 27.639 1.366 -0.138 1.00 54.50 83 ARG A N 1
ATOM 658 C CA . ARG A 1 83 ? 28.609 0.623 0.685 1.00 54.50 83 ARG A CA 1
ATOM 659 C C . ARG A 1 83 ? 29.442 -0.435 -0.040 1.00 54.50 83 ARG A C 1
ATOM 661 O O . ARG A 1 83 ? 30.079 -1.237 0.629 1.00 54.50 83 ARG A O 1
ATOM 668 N N . ILE A 1 84 ? 29.435 -0.476 -1.373 1.00 54.50 84 ILE A N 1
ATOM 669 C CA . ILE A 1 84 ? 30.307 -1.403 -2.130 1.00 54.50 84 ILE A CA 1
ATOM 670 C C . ILE A 1 84 ? 31.351 -0.650 -2.967 1.00 54.50 84 ILE A C 1
ATOM 672 O O . ILE A 1 84 ? 32.433 -1.168 -3.201 1.00 54.50 84 ILE A O 1
ATOM 676 N N . THR A 1 85 ? 31.100 0.607 -3.334 1.00 54.84 85 THR A N 1
ATOM 677 C CA . THR A 1 85 ? 32.048 1.453 -4.084 1.00 54.84 85 THR A CA 1
ATOM 678 C C . THR A 1 85 ? 33.030 2.240 -3.209 1.00 54.84 85 THR A C 1
ATOM 680 O O . THR A 1 85 ? 33.840 2.989 -3.740 1.00 54.84 85 THR A O 1
ATOM 683 N N . SER A 1 86 ? 32.962 2.096 -1.883 1.00 52.72 86 SER A N 1
ATOM 684 C CA . SER A 1 86 ? 33.842 2.768 -0.914 1.00 52.72 86 SER A CA 1
ATOM 685 C C . SER A 1 86 ? 34.819 1.824 -0.208 1.00 52.72 86 SER A C 1
ATOM 687 O O . SER A 1 86 ? 35.498 2.244 0.729 1.00 52.72 86 SER A O 1
ATOM 689 N N . LEU A 1 87 ? 34.919 0.563 -0.649 1.00 59.75 87 LEU A N 1
ATOM 690 C CA . LEU A 1 87 ? 36.052 -0.270 -0.258 1.00 59.75 87 LEU A CA 1
ATOM 691 C C . LEU A 1 87 ? 37.302 0.308 -0.941 1.00 59.75 87 LEU A C 1
ATOM 693 O O . LEU A 1 87 ? 37.278 0.459 -2.163 1.00 59.75 87 LEU A O 1
ATOM 697 N N . PRO A 1 88 ? 38.350 0.697 -0.191 1.00 61.28 88 PRO A N 1
ATOM 698 C CA . PRO A 1 88 ? 39.610 1.078 -0.812 1.00 61.28 88 PRO A CA 1
ATOM 699 C C . PRO A 1 88 ? 40.122 -0.107 -1.637 1.00 61.28 88 PRO A C 1
ATOM 701 O O . PRO A 1 88 ? 39.981 -1.252 -1.204 1.00 61.28 88 PRO A O 1
ATOM 704 N N . ASP A 1 89 ? 40.682 0.175 -2.816 1.00 66.56 89 ASP A N 1
ATOM 705 C CA . ASP A 1 89 ? 41.368 -0.830 -3.629 1.00 66.56 89 ASP A CA 1
ATOM 706 C C . ASP A 1 89 ? 42.335 -1.628 -2.735 1.00 66.56 89 ASP A C 1
ATOM 708 O O . ASP A 1 89 ? 43.082 -1.043 -1.942 1.00 66.56 89 ASP A O 1
ATOM 712 N N . GLU A 1 90 ? 42.279 -2.960 -2.825 1.00 60.97 90 GLU A N 1
ATOM 713 C CA . GLU A 1 90 ? 43.179 -3.874 -2.109 1.00 60.97 90 GLU A CA 1
ATOM 714 C C . GLU A 1 90 ? 44.641 -3.405 -2.259 1.00 60.97 90 GLU A C 1
ATOM 716 O O . GLU A 1 90 ? 45.064 -3.072 -3.374 1.00 60.97 90 GLU A O 1
ATOM 721 N N . PRO A 1 91 ? 45.434 -3.346 -1.171 1.00 55.38 91 PRO A N 1
ATOM 722 C CA . PRO A 1 91 ? 46.813 -2.889 -1.263 1.00 55.38 91 PRO A CA 1
ATOM 723 C C . PRO A 1 91 ? 47.635 -3.848 -2.141 1.00 55.38 91 PRO A C 1
ATOM 725 O O . PRO A 1 91 ? 47.454 -5.065 -2.053 1.00 55.38 91 PRO A O 1
ATOM 728 N N . PRO A 1 92 ? 48.555 -3.331 -2.979 1.00 58.72 92 PRO A N 1
ATOM 729 C CA . PRO A 1 92 ? 49.395 -4.184 -3.804 1.00 58.72 92 PRO A CA 1
ATOM 730 C C . PRO A 1 92 ? 50.329 -5.005 -2.905 1.00 58.72 92 PRO A C 1
ATOM 732 O O . PRO A 1 92 ? 50.966 -4.450 -2.006 1.00 58.72 92 PRO A O 1
ATOM 735 N N . TYR A 1 93 ? 50.375 -6.317 -3.151 1.00 60.62 93 TYR A N 1
ATOM 736 C CA . TYR A 1 93 ? 51.351 -7.238 -2.561 1.00 60.62 93 TYR A CA 1
ATOM 737 C C . TYR A 1 93 ? 52.787 -6.869 -2.942 1.00 60.62 93 TYR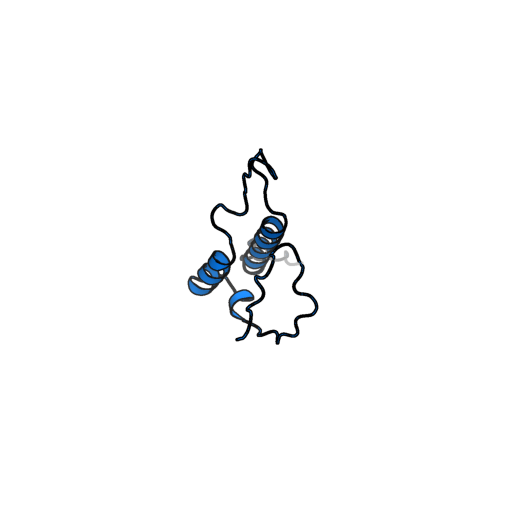 A C 1
ATOM 739 O O . TYR A 1 93 ? 53.007 -6.496 -4.119 1.00 60.62 93 TYR A O 1
#